Protein AF-A0A136KWR0-F1 (afdb_monomer_lite)

pLD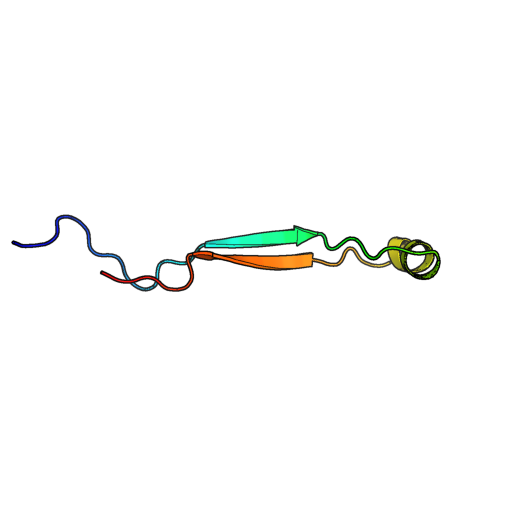DT: mean 82.31, std 14.73, range [55.53, 97.81]

Radius of gyration: 18.56 Å; chains: 1; bounding box: 42×15×45 Å

Secondary structure (DSSP, 8-state):
---S----SEEEEEEEE----SHHHHHHTTT---EEEEEEEEEE--

Sequence (46 aa):
MPSVISLQKLAKHYQVPEREAGLKAAAKGLFKRQYKSVKAVDEISF

Structure (mmCIF, N/CA/C/O backbone):
data_AF-A0A136KWR0-F1
#
_entry.id   AF-A0A136KWR0-F1
#
loop_
_atom_site.group_PDB
_atom_site.id
_atom_site.type_symbol
_atom_site.label_atom_id
_atom_site.label_alt_id
_atom_site.label_comp_id
_atom_site.label_asym_id
_atom_site.label_entity_id
_atom_site.label_seq_id
_atom_site.pdbx_PDB_ins_code
_atom_site.Cartn_x
_atom_site.Cartn_y
_atom_site.Cartn_z
_atom_site.occupancy
_atom_site.B_iso_or_equiv
_atom_site.auth_seq_id
_atom_site.auth_comp_id
_atom_site.auth_asym_id
_atom_site.auth_atom_id
_atom_site.pdbx_PDB_model_num
ATOM 1 N N . MET A 1 1 ? -19.015 8.990 22.726 1.00 66.94 1 MET A N 1
ATOM 2 C CA . MET A 1 1 ? -19.863 8.559 21.593 1.00 66.94 1 MET A CA 1
ATOM 3 C C . MET A 1 1 ? -19.199 7.345 20.961 1.00 66.94 1 MET A C 1
ATOM 5 O O . MET A 1 1 ? -17.997 7.434 20.739 1.00 66.94 1 MET A O 1
ATOM 9 N N . PRO A 1 2 ? -19.899 6.221 20.742 1.00 76.75 2 PRO A N 1
ATOM 10 C CA . PRO A 1 2 ? -19.332 5.091 20.005 1.00 76.75 2 PRO A CA 1
ATOM 11 C C . PRO A 1 2 ? -19.081 5.494 18.544 1.00 76.75 2 PRO A C 1
ATOM 13 O O . PRO A 1 2 ? -19.887 6.226 17.964 1.00 76.75 2 PRO A O 1
ATOM 16 N N . SER A 1 3 ? -17.956 5.066 17.964 1.00 81.12 3 SER A N 1
ATOM 17 C CA . SER A 1 3 ? -17.665 5.310 16.551 1.00 81.12 3 SER A CA 1
ATOM 18 C C . SER A 1 3 ? -18.586 4.453 15.679 1.00 81.12 3 SER A C 1
ATOM 20 O O . SER A 1 3 ? -18.835 3.285 15.968 1.00 81.12 3 SER A O 1
ATOM 22 N N . VAL A 1 4 ? -19.127 5.041 14.611 1.00 94.44 4 VAL A N 1
ATOM 23 C CA . VAL A 1 4 ? -20.001 4.325 13.660 1.00 94.44 4 VAL A CA 1
ATOM 24 C C . VAL A 1 4 ? -19.191 3.353 12.790 1.00 94.44 4 VAL A C 1
ATOM 26 O O . VAL A 1 4 ? -19.729 2.388 12.258 1.00 94.44 4 VAL A O 1
ATOM 29 N N . ILE A 1 5 ? -17.887 3.603 12.651 1.00 93.38 5 ILE A N 1
ATOM 30 C CA . ILE A 1 5 ? -16.948 2.823 11.846 1.00 93.38 5 ILE A CA 1
ATOM 31 C C . ILE A 1 5 ? -15.690 2.601 12.683 1.00 93.38 5 ILE A C 1
ATOM 33 O O . ILE A 1 5 ? -15.207 3.539 13.317 1.00 93.38 5 ILE A O 1
ATOM 37 N N . SER A 1 6 ? -15.160 1.377 12.641 1.00 94.00 6 SER A N 1
ATOM 38 C CA . SER A 1 6 ? -13.823 1.055 13.133 1.00 94.00 6 SER A CA 1
ATOM 39 C C . SER A 1 6 ? -12.967 0.555 11.975 1.00 94.00 6 SER A C 1
ATOM 41 O O . SER A 1 6 ? -13.403 -0.293 11.192 1.00 94.00 6 SER A O 1
ATOM 43 N N . LEU A 1 7 ? -11.757 1.097 11.859 1.00 94.00 7 LEU A N 1
ATOM 44 C CA . LEU A 1 7 ? -10.753 0.673 10.892 1.00 94.00 7 LEU A CA 1
ATOM 45 C C . LEU A 1 7 ? -9.532 0.139 11.632 1.00 94.00 7 LEU A C 1
ATOM 47 O O . LEU A 1 7 ? -9.071 0.717 12.613 1.00 94.00 7 LEU A O 1
ATOM 51 N N . GLN A 1 8 ? -8.969 -0.950 11.118 1.00 96.19 8 GLN A N 1
ATOM 52 C CA . GLN A 1 8 ? -7.734 -1.531 11.630 1.00 96.19 8 GLN A CA 1
ATOM 53 C C . GLN A 1 8 ? -6.754 -1.717 10.479 1.00 96.19 8 GLN A C 1
ATOM 55 O O . GLN A 1 8 ? -7.053 -2.428 9.519 1.00 96.19 8 GLN A O 1
ATOM 60 N N . LYS A 1 9 ? -5.584 -1.082 10.594 1.00 96.69 9 LYS A N 1
ATOM 61 C CA . LYS A 1 9 ? -4.451 -1.196 9.661 1.00 96.69 9 LYS A CA 1
ATOM 62 C C . LYS A 1 9 ? -4.842 -1.051 8.186 1.00 96.69 9 LYS A C 1
ATOM 64 O O . LYS A 1 9 ? -4.350 -1.785 7.329 1.00 96.69 9 LYS A O 1
ATOM 69 N N . LEU A 1 10 ? -5.729 -0.109 7.870 1.00 96.88 10 LEU A N 1
ATOM 70 C CA . LEU A 1 10 ? -6.127 0.119 6.485 1.00 96.88 10 LEU A CA 1
ATOM 71 C C . LEU A 1 10 ? -4.921 0.637 5.688 1.00 96.88 10 LEU A C 1
ATOM 73 O O . LEU A 1 10 ? -4.295 1.619 6.081 1.00 96.88 10 LEU A O 1
ATOM 77 N N . ALA A 1 11 ? -4.624 -0.001 4.556 1.00 97.44 11 ALA A N 1
ATOM 78 C CA . ALA A 1 11 ? -3.523 0.373 3.676 1.00 97.44 11 ALA A CA 1
ATOM 79 C C . ALA A 1 11 ? -3.964 0.416 2.208 1.00 97.44 11 ALA A C 1
ATOM 81 O O . ALA A 1 11 ? -4.831 -0.342 1.768 1.00 97.44 11 ALA A O 1
ATOM 82 N N . LYS A 1 12 ? -3.343 1.308 1.433 1.00 97.69 12 LYS A N 1
ATOM 83 C CA . LYS A 1 12 ? -3.565 1.453 -0.009 1.00 97.69 12 LYS A CA 1
ATOM 84 C C . LYS A 1 12 ? -2.258 1.817 -0.685 1.00 97.69 12 LYS A C 1
ATOM 86 O O . LYS A 1 12 ? -1.761 2.928 -0.517 1.00 97.69 12 LYS A O 1
ATOM 91 N N . HIS A 1 13 ? -1.715 0.900 -1.475 1.00 97.81 13 HIS A N 1
ATOM 92 C CA . HIS A 1 13 ? -0.463 1.103 -2.196 1.00 97.81 13 HIS A CA 1
ATOM 93 C C . HIS A 1 13 ? -0.700 1.041 -3.707 1.00 97.81 13 HIS A C 1
ATOM 95 O O . HIS A 1 13 ? -1.489 0.227 -4.183 1.00 97.81 13 HIS A O 1
ATOM 101 N N . TYR A 1 14 ? -0.005 1.889 -4.460 1.00 96.25 14 TYR A N 1
ATOM 102 C CA . TYR A 1 14 ? -0.033 1.894 -5.919 1.00 96.25 14 TYR A CA 1
ATOM 103 C C . TYR A 1 14 ? 1.316 1.476 -6.482 1.00 96.25 14 TYR A C 1
ATOM 105 O O . TYR A 1 14 ? 2.354 1.973 -6.049 1.00 96.25 14 TYR A O 1
ATOM 113 N N . GLN A 1 15 ? 1.294 0.625 -7.501 1.00 93.75 15 GLN A N 1
ATOM 114 C CA . GLN A 1 15 ? 2.477 0.272 -8.268 1.00 93.75 15 GLN A CA 1
ATOM 115 C C . GLN A 1 15 ? 2.610 1.234 -9.451 1.00 93.75 15 GLN A C 1
ATOM 117 O O . GLN A 1 15 ? 1.801 1.212 -10.378 1.00 93.75 15 GLN A O 1
ATOM 122 N N . VAL A 1 16 ? 3.629 2.089 -9.425 1.00 91.06 16 VAL A N 1
ATOM 123 C CA . VAL A 1 16 ? 3.895 3.067 -10.488 1.00 91.06 16 VAL A CA 1
ATOM 124 C C . VAL A 1 16 ? 5.184 2.715 -11.221 1.00 91.06 16 VAL A C 1
ATOM 126 O O . VAL A 1 16 ? 6.185 2.403 -10.576 1.00 91.06 16 VAL A O 1
ATOM 129 N N . PRO A 1 17 ? 5.188 2.741 -12.564 1.00 85.06 17 PRO A N 1
ATOM 130 C CA . PRO A 1 17 ? 6.392 2.474 -13.334 1.00 85.06 17 PRO A CA 1
ATOM 131 C C . PRO A 1 17 ? 7.426 3.578 -13.096 1.00 85.06 17 PRO A C 1
ATOM 133 O O . PRO A 1 17 ? 7.105 4.766 -13.167 1.00 85.06 17 PRO A O 1
ATOM 136 N N . GLU A 1 18 ? 8.671 3.187 -12.854 1.00 79.94 18 GLU A N 1
ATOM 137 C CA . GLU A 1 18 ? 9.799 4.115 -12.826 1.00 79.94 18 GLU A CA 1
ATOM 138 C C . GLU A 1 18 ? 10.348 4.298 -14.245 1.00 79.94 18 GLU A C 1
ATOM 140 O O . GLU A 1 18 ? 10.541 3.331 -14.985 1.00 79.94 18 GLU A O 1
ATOM 145 N N . ARG A 1 19 ? 10.565 5.553 -14.652 1.00 70.50 19 ARG A N 1
ATOM 146 C CA . ARG A 1 19 ? 11.237 5.896 -15.911 1.00 70.50 19 ARG A CA 1
ATOM 147 C C . ARG A 1 19 ? 12.656 6.347 -15.579 1.00 70.50 19 ARG A C 1
ATOM 149 O O . ARG A 1 19 ? 12.839 7.467 -15.112 1.00 70.50 19 ARG A O 1
ATOM 156 N N . GLU A 1 20 ? 13.645 5.488 -15.808 1.00 64.19 20 GLU A N 1
ATOM 157 C CA . GLU A 1 20 ? 15.048 5.915 -15.809 1.00 64.19 20 GLU A CA 1
ATOM 158 C C . GLU A 1 20 ? 15.285 6.817 -17.042 1.00 64.19 20 GLU A C 1
ATOM 160 O O . GLU A 1 20 ? 14.874 6.484 -18.155 1.00 64.19 20 GLU A 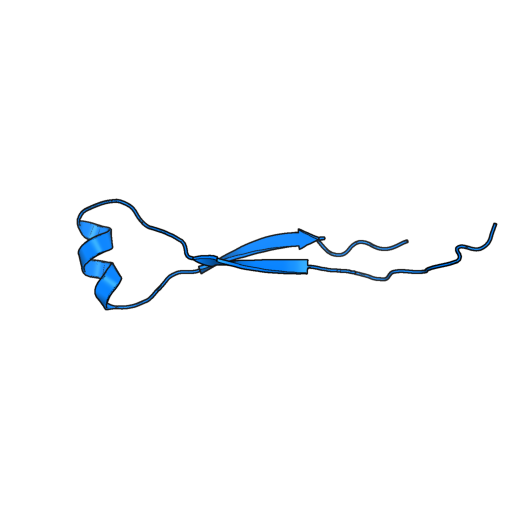O 1
ATOM 165 N N . ALA A 1 21 ? 15.919 7.978 -16.856 1.00 65.06 21 ALA A N 1
ATOM 166 C CA . ALA A 1 21 ? 16.299 8.879 -17.946 1.00 65.06 21 ALA A CA 1
ATOM 167 C C . ALA A 1 21 ? 17.730 8.578 -18.435 1.00 65.06 21 ALA A C 1
ATOM 169 O O . ALA A 1 21 ? 18.613 8.270 -17.635 1.00 65.06 21 ALA A O 1
ATOM 170 N N . GLY A 1 22 ? 17.979 8.714 -19.743 1.00 64.62 22 GLY A N 1
ATOM 171 C CA . GLY A 1 22 ? 19.323 8.662 -20.339 1.00 64.62 22 GLY A CA 1
ATOM 172 C C . GLY A 1 22 ? 19.612 7.440 -21.221 1.00 64.62 22 GLY A C 1
ATOM 173 O O . GLY A 1 22 ? 18.892 6.446 -21.222 1.00 64.62 22 GLY A O 1
ATOM 174 N N . LEU A 1 23 ? 20.707 7.509 -21.985 1.00 61.38 23 LEU A N 1
ATOM 175 C CA . LEU A 1 23 ? 21.092 6.511 -22.999 1.00 61.38 23 LEU A CA 1
ATOM 176 C C . LEU A 1 23 ? 21.267 5.086 -22.419 1.00 61.38 23 LEU A C 1
ATOM 178 O O . LEU A 1 23 ? 20.933 4.099 -23.071 1.00 61.38 23 LEU A O 1
ATOM 182 N N . LYS A 1 24 ? 21.718 4.976 -21.158 1.00 60.88 24 LYS A N 1
ATOM 183 C CA . LYS A 1 24 ? 21.812 3.704 -20.408 1.00 60.88 24 LYS A CA 1
ATOM 184 C C . LYS A 1 24 ? 20.441 3.101 -20.064 1.00 60.88 24 LYS A C 1
ATOM 186 O O . LYS A 1 24 ? 20.312 1.880 -20.039 1.00 60.88 24 LYS A O 1
ATOM 191 N N . ALA A 1 25 ? 19.419 3.930 -19.851 1.00 61.53 25 ALA A N 1
ATOM 192 C CA . ALA A 1 25 ? 18.054 3.486 -19.579 1.00 61.53 25 ALA A CA 1
ATOM 193 C C . ALA A 1 25 ? 17.362 2.932 -20.835 1.00 61.53 25 ALA A C 1
ATOM 195 O O . ALA A 1 25 ? 16.582 1.990 -20.741 1.00 61.53 25 ALA A O 1
ATOM 196 N N . ALA A 1 26 ? 17.697 3.454 -22.021 1.00 61.84 26 ALA A N 1
ATOM 197 C CA . ALA A 1 26 ? 17.197 2.937 -23.297 1.00 61.84 26 ALA A CA 1
ATOM 198 C C . ALA A 1 26 ? 17.690 1.502 -23.577 1.00 61.84 26 ALA A C 1
ATOM 200 O O . ALA A 1 26 ? 16.899 0.652 -23.979 1.00 61.84 26 ALA A O 1
ATOM 201 N N . ALA A 1 27 ? 18.962 1.203 -23.280 1.00 61.88 27 ALA A N 1
ATOM 202 C CA . ALA A 1 27 ? 19.519 -0.150 -23.403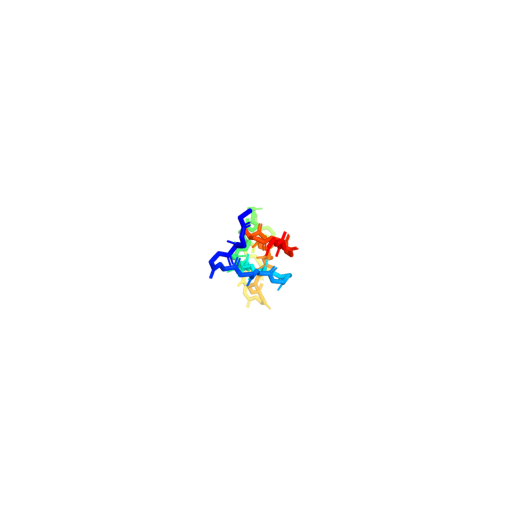 1.00 61.88 27 ALA A CA 1
ATOM 203 C C . ALA A 1 27 ? 18.922 -1.137 -22.376 1.00 61.88 27 ALA A C 1
ATOM 205 O O . ALA A 1 27 ? 18.702 -2.307 -22.681 1.00 61.88 27 ALA A O 1
ATOM 206 N N . LYS A 1 28 ? 18.604 -0.658 -21.166 1.00 60.38 28 LYS A N 1
ATOM 207 C CA . LYS A 1 28 ? 17.958 -1.439 -20.093 1.00 60.38 28 LYS A CA 1
ATOM 208 C C . LYS A 1 28 ? 16.444 -1.615 -20.311 1.00 60.38 28 LYS A C 1
ATOM 210 O O . LYS A 1 28 ? 15.857 -2.589 -19.837 1.00 60.38 28 LYS A O 1
ATOM 215 N N . GLY A 1 29 ? 15.825 -0.711 -21.077 1.00 55.53 29 GLY A N 1
ATOM 216 C CA . GLY A 1 29 ? 14.404 -0.705 -21.441 1.00 55.53 29 GLY A CA 1
ATOM 217 C C . GLY A 1 29 ? 13.953 -1.909 -22.272 1.00 55.53 29 GLY A C 1
ATOM 218 O O . GLY A 1 29 ? 12.769 -2.236 -22.256 1.00 55.53 29 GLY A O 1
ATOM 219 N N . LEU A 1 30 ? 14.885 -2.626 -22.912 1.00 61.22 30 LEU A N 1
ATOM 220 C CA . LEU A 1 30 ? 14.603 -3.906 -23.565 1.00 61.22 30 LEU A CA 1
ATOM 221 C C . LEU A 1 30 ? 14.366 -5.066 -22.579 1.00 6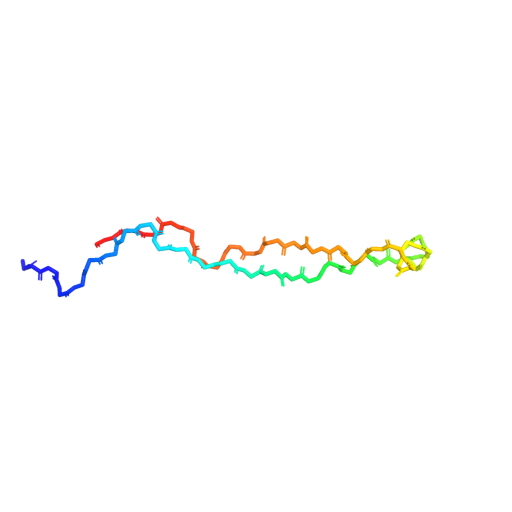1.22 30 LEU A C 1
ATOM 223 O O . LEU A 1 30 ? 13.855 -6.093 -23.015 1.00 61.22 30 LEU A O 1
ATOM 227 N N . PHE A 1 31 ? 14.715 -4.947 -21.283 1.00 61.28 31 PHE A N 1
ATOM 228 C CA . PHE A 1 31 ? 14.829 -6.141 -20.428 1.00 61.28 31 PHE A CA 1
ATOM 229 C C . PHE A 1 31 ? 14.209 -6.154 -19.024 1.00 61.28 31 PHE A C 1
ATOM 231 O O . PHE A 1 31 ? 14.305 -7.205 -18.401 1.00 61.28 31 PHE A O 1
ATOM 238 N N . LYS A 1 32 ? 13.542 -5.110 -18.505 1.00 66.88 32 LYS A N 1
ATOM 239 C CA . LYS A 1 32 ? 12.568 -5.229 -17.380 1.00 66.88 32 LYS A CA 1
ATOM 240 C C . LYS A 1 32 ? 12.010 -3.860 -16.988 1.00 66.88 32 LYS A C 1
ATOM 242 O O . LYS A 1 32 ? 12.755 -2.969 -16.592 1.00 66.88 32 LYS A O 1
ATOM 247 N N . ARG A 1 33 ? 10.685 -3.706 -17.043 1.00 73.56 33 ARG A N 1
ATOM 248 C CA . ARG A 1 33 ? 9.977 -2.525 -16.524 1.00 73.56 33 ARG A CA 1
ATOM 249 C C . ARG A 1 33 ? 10.125 -2.483 -14.999 1.00 73.56 33 ARG A C 1
ATOM 251 O O . ARG A 1 33 ? 9.680 -3.407 -14.324 1.00 73.56 33 ARG A O 1
ATOM 258 N N . GLN A 1 34 ? 10.765 -1.442 -14.469 1.00 77.56 34 GLN A N 1
ATOM 259 C CA . GLN A 1 34 ? 10.882 -1.225 -13.027 1.00 77.56 34 GLN A CA 1
ATOM 260 C C . GLN A 1 34 ? 9.626 -0.538 -12.495 1.00 77.56 34 GLN A C 1
ATOM 262 O O . GLN A 1 34 ? 9.018 0.296 -13.170 1.00 77.56 34 GLN A O 1
ATOM 267 N N . TYR A 1 35 ? 9.228 -0.907 -11.285 1.00 86.88 35 TYR A N 1
ATOM 268 C CA . TYR A 1 35 ? 8.080 -0.329 -10.609 1.00 86.88 35 TYR A CA 1
ATOM 269 C C . TYR A 1 35 ? 8.456 0.022 -9.180 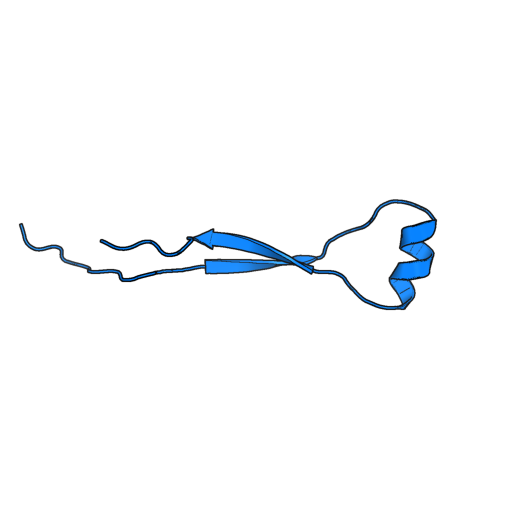1.00 86.88 35 TYR A C 1
ATOM 271 O O . TYR A 1 35 ? 9.170 -0.735 -8.526 1.00 86.88 35 TYR A O 1
ATOM 279 N N . LYS A 1 36 ? 7.896 1.123 -8.688 1.00 89.50 36 LYS A N 1
ATOM 280 C CA . LYS A 1 36 ? 7.942 1.499 -7.279 1.00 89.50 36 LYS A CA 1
ATOM 281 C C . LYS A 1 36 ? 6.558 1.404 -6.655 1.00 89.50 36 LYS A C 1
ATOM 283 O O . LYS A 1 36 ? 5.552 1.677 -7.314 1.00 89.50 36 LYS A O 1
ATOM 288 N N . SER A 1 37 ? 6.524 1.060 -5.374 1.00 94.75 37 SER A N 1
ATOM 289 C CA . SER A 1 37 ? 5.310 1.140 -4.565 1.00 94.75 37 SER A CA 1
ATOM 290 C C . SER A 1 37 ? 5.193 2.524 -3.946 1.00 94.75 37 SER A C 1
ATOM 292 O O . SER A 1 37 ? 6.081 2.971 -3.225 1.00 94.75 37 SER A O 1
ATOM 294 N N . VAL A 1 38 ? 4.079 3.195 -4.207 1.00 95.38 38 VAL A N 1
ATOM 295 C CA . VAL A 1 38 ? 3.686 4.437 -3.541 1.00 95.38 38 VAL A CA 1
ATOM 296 C C . VAL A 1 38 ? 2.644 4.096 -2.492 1.00 95.38 38 VAL A C 1
ATOM 298 O O . VAL A 1 38 ? 1.578 3.577 -2.823 1.00 95.38 38 VAL A O 1
ATOM 301 N N . LYS A 1 39 ? 2.947 4.394 -1.230 1.00 96.69 39 LYS A N 1
ATOM 302 C CA . LYS A 1 39 ? 2.017 4.197 -0.123 1.00 96.69 39 LYS A CA 1
ATOM 303 C C . LYS A 1 39 ? 1.069 5.392 -0.009 1.00 96.69 39 LYS A C 1
ATOM 305 O O . LYS A 1 39 ? 1.477 6.455 0.439 1.00 96.69 39 LYS A O 1
ATOM 310 N N . ALA A 1 40 ? -0.172 5.239 -0.463 1.00 95.38 40 ALA A N 1
ATOM 311 C CA . ALA A 1 40 ? -1.185 6.295 -0.407 1.00 95.38 40 ALA A CA 1
ATOM 312 C C . ALA A 1 40 ? -1.953 6.314 0.919 1.00 95.38 40 ALA A C 1
ATOM 314 O O . ALA A 1 40 ? -2.373 7.372 1.373 1.00 95.38 40 ALA A O 1
ATOM 315 N N . VAL A 1 41 ? -2.125 5.144 1.531 1.00 95.81 41 VAL A N 1
ATOM 316 C CA . VAL A 1 41 ? -2.585 4.983 2.912 1.00 95.81 41 VAL A CA 1
ATOM 317 C C . VAL A 1 41 ? -1.674 3.937 3.546 1.00 95.81 41 VAL A C 1
ATOM 319 O O . VAL A 1 41 ? -1.495 2.875 2.949 1.00 95.81 41 VAL A O 1
ATOM 322 N N . ASP A 1 42 ? -1.085 4.241 4.701 1.00 96.00 42 ASP A N 1
ATOM 323 C CA . ASP A 1 42 ? -0.134 3.367 5.401 1.00 96.00 42 ASP A CA 1
ATOM 324 C C . ASP A 1 42 ? -0.678 3.047 6.801 1.00 96.00 42 ASP A C 1
ATOM 326 O O . ASP A 1 42 ? -0.608 3.870 7.708 1.00 96.00 42 ASP A O 1
ATOM 330 N N . GLU A 1 43 ? -1.288 1.869 6.928 1.00 96.88 43 GLU A N 1
ATOM 331 C CA . GLU A 1 43 ? -1.710 1.229 8.185 1.00 96.88 43 GLU A CA 1
ATOM 332 C C . GLU A 1 43 ? -2.528 2.087 9.180 1.00 96.88 43 GLU A C 1
ATOM 334 O O . GLU A 1 43 ? -2.350 1.997 10.397 1.00 96.88 43 GLU A O 1
ATOM 339 N N . ILE A 1 44 ? -3.495 2.877 8.706 1.00 95.69 44 ILE A N 1
ATOM 340 C CA . ILE A 1 44 ? -4.310 3.726 9.596 1.00 95.69 44 ILE A CA 1
ATOM 341 C C . ILE A 1 44 ? -5.321 2.911 10.425 1.00 95.69 44 ILE A C 1
ATOM 343 O O . ILE A 1 44 ? -5.891 1.932 9.936 1.00 95.69 44 ILE A O 1
ATOM 347 N N . SER A 1 45 ? -5.564 3.325 11.675 1.00 95.50 45 SER A N 1
ATOM 348 C CA . SER A 1 45 ? -6.528 2.691 12.594 1.00 95.50 45 SER A CA 1
ATOM 349 C C . SER A 1 45 ? -7.273 3.737 13.432 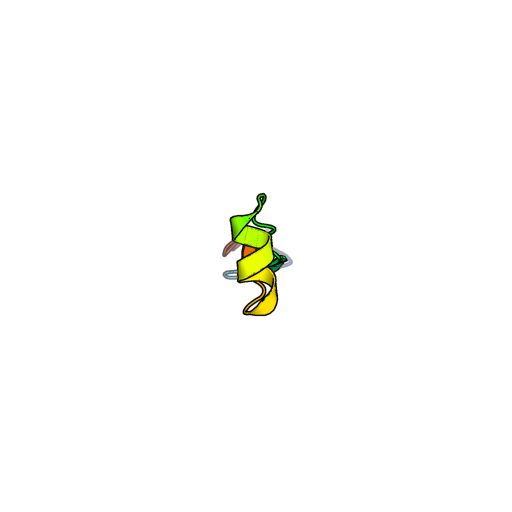1.00 95.50 45 SER A C 1
ATOM 351 O O . SER A 1 45 ? -6.634 4.685 13.890 1.00 95.50 45 SER A O 1
ATOM 353 N N . PHE A 1 46 ? -8.588 3.565 13.624 1.00 90.31 46 PHE A N 1
ATOM 354 C CA . PHE A 1 46 ? -9.442 4.377 14.510 1.00 90.31 46 PHE A CA 1
ATOM 355 C C . PHE A 1 46 ? -10.815 3.730 14.766 1.00 90.31 46 PHE A C 1
ATOM 357 O O . PHE A 1 46 ? -11.156 2.737 14.077 1.00 90.31 46 PHE A O 1
#

Foldseek 3Di:
DDDPDWDWQDWDKDWAWDQDDDPVSVVCVVPDTDTDIDTPDGGDTD